Protein AF-A0A7X0A895-F1 (afdb_monomer_lite)

Secondary structure (DSSP, 8-state):
----TTTTGGGTT--------EEEEEEE-STT-EEEEEE--SSS-EEEEEEE-SSS-EEEEEEEETTTEEEEEEEETTEEEEEEEEE---TT--TT-EEEEEEEEEEHHHHHHHTT--

pLDDT: mean 78.95, std 16.11, range [45.16, 95.69]

Radius of gyration: 20.34 Å; chains: 1; bounding box: 61×40×54 Å

Sequence (118 aa):
MSNYYLLILFALTSCNHKSKRNYKYTIAKDNHLYIQIYRTSILGSSVEAYLTDSITFSQKLGTYDDETSYIDCKMKGDTIITETKEYLYGASQQPDTMKIVAAKTYSLKALKRLHNFK

Structure (mmCIF, N/CA/C/O backbone):
data_AF-A0A7X0A895-F1
#
_entry.id   AF-A0A7X0A895-F1
#
loop_
_atom_site.group_PDB
_atom_site.id
_atom_site.type_symbol
_atom_site.label_atom_id
_atom_site.label_alt_id
_atom_site.label_comp_id
_atom_site.label_asym_id
_atom_site.label_entity_id
_atom_site.label_seq_id
_atom_site.pdbx_PDB_ins_code
_atom_site.Cartn_x
_atom_site.Cartn_y
_atom_site.Cartn_z
_atom_site.occupancy
_atom_site.B_iso_or_equiv
_atom_site.auth_seq_id
_atom_site.auth_comp_id
_atom_site.auth_asym_id
_atom_site.auth_atom_id
_atom_site.pdbx_PDB_model_num
ATOM 1 N N . MET A 1 1 ? -38.240 27.997 -38.776 1.00 47.28 1 MET A N 1
ATOM 2 C CA . MET A 1 1 ? -38.352 27.579 -37.364 1.00 47.28 1 MET A CA 1
ATOM 3 C C . MET A 1 1 ? -37.332 26.489 -37.122 1.00 47.28 1 MET A C 1
ATOM 5 O O . MET A 1 1 ? -37.366 25.456 -37.775 1.00 47.28 1 MET A O 1
ATOM 9 N N . SER A 1 2 ? -36.352 26.828 -36.297 1.00 45.75 2 SER A N 1
ATOM 10 C CA . SER A 1 2 ? -35.088 26.130 -36.102 1.00 45.75 2 SER A CA 1
ATOM 11 C C . SER A 1 2 ? -35.227 24.819 -35.329 1.00 45.75 2 SER A C 1
ATOM 13 O O . SER A 1 2 ? -35.441 24.833 -34.120 1.00 45.75 2 SER A O 1
ATOM 15 N N . ASN A 1 3 ? -35.003 23.692 -36.003 1.00 52.03 3 ASN A N 1
ATOM 16 C CA . ASN A 1 3 ? -34.834 22.371 -35.388 1.00 52.03 3 ASN A CA 1
ATOM 17 C C . ASN A 1 3 ? -33.373 22.149 -34.937 1.00 52.03 3 ASN A C 1
ATOM 19 O O . ASN A 1 3 ? -32.733 21.181 -35.333 1.00 52.03 3 ASN A O 1
ATOM 23 N N . TYR A 1 4 ? -32.822 23.050 -34.114 1.00 53.00 4 TYR A N 1
ATOM 24 C CA . TYR A 1 4 ? -31.471 22.894 -33.534 1.00 53.00 4 TYR A CA 1
ATOM 25 C C . TYR A 1 4 ? -31.474 22.195 -32.160 1.00 53.00 4 TYR A C 1
ATOM 27 O O . TYR A 1 4 ? -30.415 21.914 -31.606 1.00 53.00 4 TYR A O 1
ATOM 35 N N . TYR A 1 5 ? -32.648 21.873 -31.606 1.00 53.88 5 TYR A N 1
ATOM 36 C CA . TYR A 1 5 ? -32.772 21.351 -30.240 1.00 53.88 5 TYR A CA 1
ATOM 37 C C . TYR A 1 5 ? -32.367 19.877 -30.074 1.00 53.88 5 TYR A C 1
ATOM 39 O O . TYR A 1 5 ? -32.011 19.471 -28.970 1.00 53.88 5 TYR A O 1
ATOM 47 N N . LEU A 1 6 ? -32.370 19.072 -31.145 1.00 52.22 6 LEU A N 1
ATOM 48 C CA . LEU A 1 6 ? -32.094 17.632 -31.035 1.00 52.22 6 LEU A CA 1
ATOM 49 C C . LEU A 1 6 ? -30.594 17.303 -30.893 1.00 52.22 6 LEU A C 1
ATOM 51 O O . LEU A 1 6 ? -30.240 16.268 -30.336 1.00 52.22 6 LEU A O 1
ATOM 55 N N . LEU A 1 7 ? -29.705 18.187 -31.359 1.00 52.59 7 LEU A N 1
ATOM 56 C CA . LEU A 1 7 ? -28.251 17.965 -31.328 1.00 52.59 7 LEU A CA 1
ATOM 57 C C . LEU A 1 7 ? -27.609 18.324 -29.979 1.00 52.59 7 LEU A C 1
ATOM 59 O O . LEU A 1 7 ? -26.531 17.830 -29.663 1.00 52.59 7 LEU A O 1
ATOM 63 N N . ILE A 1 8 ? -28.280 19.133 -29.154 1.00 54.78 8 ILE A N 1
ATOM 64 C CA . ILE A 1 8 ? -27.755 19.557 -27.847 1.00 54.78 8 ILE A CA 1
ATOM 65 C C . ILE A 1 8 ? -27.964 18.464 -26.784 1.00 54.78 8 ILE A C 1
ATOM 67 O O . ILE A 1 8 ? -27.151 18.332 -25.870 1.00 54.78 8 ILE A O 1
ATOM 71 N N . LEU A 1 9 ? -28.988 17.611 -26.928 1.00 52.78 9 LEU A N 1
ATOM 72 C CA . LEU A 1 9 ? -29.258 16.543 -25.956 1.00 52.78 9 LEU A CA 1
ATOM 73 C C . LEU A 1 9 ? -28.250 15.379 -26.018 1.00 52.78 9 LEU A C 1
ATOM 75 O O . LEU A 1 9 ? -28.021 14.723 -25.006 1.00 52.78 9 LEU A O 1
ATOM 79 N N . PHE A 1 10 ? -27.614 15.141 -27.170 1.00 52.31 10 PHE A N 1
ATOM 80 C CA . PHE A 1 10 ? -26.630 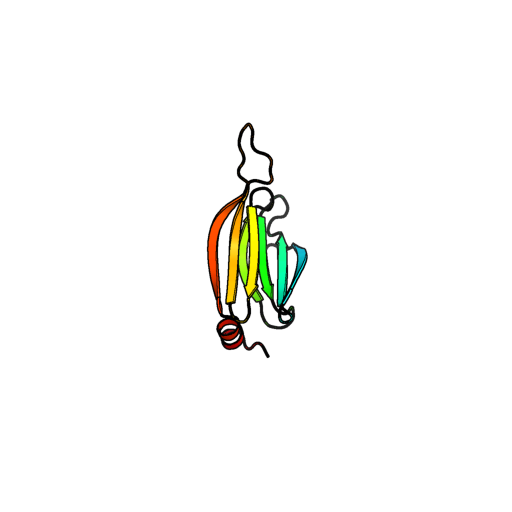14.060 -27.339 1.00 52.31 10 PHE A CA 1
ATOM 81 C C . PHE A 1 10 ? -25.218 14.416 -26.842 1.00 52.31 10 PHE A C 1
ATOM 83 O O . PHE A 1 10 ? -24.382 13.530 -26.681 1.00 52.31 10 PHE A O 1
ATOM 90 N N . ALA A 1 11 ? -24.942 15.693 -26.561 1.00 52.38 11 ALA A N 1
ATOM 91 C CA . ALA A 1 11 ? -23.630 16.145 -26.088 1.00 52.38 11 ALA A CA 1
ATOM 92 C C . ALA A 1 11 ? -23.435 15.997 -24.564 1.00 52.38 11 ALA A C 1
ATOM 94 O O . ALA A 1 11 ? -22.304 16.057 -24.086 1.00 52.38 11 ALA A O 1
ATOM 95 N N . LEU A 1 12 ? -24.506 15.770 -23.791 1.00 51.31 12 LEU A N 1
ATOM 96 C CA . LEU A 1 12 ? -24.443 15.695 -22.322 1.00 51.31 12 LEU A CA 1
ATOM 97 C C . LEU A 1 12 ? -24.267 14.275 -21.760 1.00 51.31 12 LEU A C 1
ATOM 99 O O . LEU A 1 12 ? -24.085 14.119 -20.556 1.00 51.31 12 LEU A O 1
ATOM 103 N N . THR A 1 13 ? -24.271 13.232 -22.596 1.00 53.97 13 THR A N 1
ATOM 104 C CA . THR A 1 13 ? -24.026 11.846 -22.146 1.00 53.97 13 THR A CA 1
ATOM 105 C C . THR A 1 13 ? -22.568 11.410 -22.294 1.00 53.97 13 THR A C 1
ATOM 107 O O . THR A 1 13 ? -22.247 10.242 -22.066 1.00 53.97 13 THR A O 1
ATOM 110 N N . SER A 1 14 ? -21.667 12.320 -22.675 1.00 46.62 14 SER A N 1
ATOM 111 C CA . SER A 1 14 ? -20.250 11.996 -22.815 1.00 46.62 14 SER A CA 1
ATOM 112 C C . SER A 1 14 ? -19.586 11.823 -21.445 1.00 46.62 14 SER A C 1
ATOM 114 O O . SER A 1 14 ? -19.413 12.766 -20.677 1.00 46.62 14 SER A O 1
ATOM 116 N N . CYS A 1 15 ? -19.185 10.579 -21.186 1.00 56.00 15 CYS A N 1
ATOM 117 C CA . CYS A 1 15 ? -18.069 10.193 -20.329 1.00 56.00 15 CYS A CA 1
ATOM 118 C C . CYS A 1 15 ? -18.180 10.482 -18.826 1.00 56.00 15 CYS A C 1
ATOM 120 O O . CYS A 1 15 ? -17.333 11.144 -18.236 1.00 56.00 15 CYS A O 1
ATOM 122 N N . ASN A 1 16 ? -19.093 9.772 -18.164 1.00 45.16 16 ASN A N 1
ATOM 123 C CA . ASN A 1 16 ? -18.822 9.266 -16.814 1.00 45.16 16 ASN A CA 1
ATOM 124 C C . ASN A 1 16 ? -18.369 7.799 -16.890 1.00 45.16 16 ASN A C 1
ATOM 126 O O . ASN A 1 16 ? -18.886 6.920 -16.200 1.00 45.16 16 ASN A O 1
ATOM 130 N N . HIS A 1 17 ? -17.402 7.508 -17.766 1.00 47.50 17 HIS A N 1
ATOM 131 C CA . HIS A 1 17 ? -16.759 6.201 -17.782 1.00 47.50 17 HIS A CA 1
ATOM 132 C C . HIS A 1 17 ? -15.775 6.167 -16.607 1.00 47.50 17 HIS A C 1
ATOM 134 O O . HIS A 1 17 ? -14.567 6.311 -16.772 1.00 47.50 17 HIS A O 1
ATOM 140 N N . LYS A 1 18 ? -16.293 6.021 -15.379 1.00 48.84 18 LYS A N 1
ATOM 141 C CA . LYS A 1 18 ? -15.460 5.576 -14.260 1.00 48.84 18 LYS A CA 1
ATOM 142 C C . LYS A 1 18 ? -14.852 4.259 -14.724 1.00 48.84 18 LYS A C 1
ATOM 144 O O . LYS A 1 18 ? -15.590 3.286 -14.892 1.00 48.84 18 LYS A O 1
ATOM 149 N N . SER A 1 19 ? -13.551 4.260 -15.021 1.00 53.31 19 SER A N 1
ATOM 150 C CA . SER A 1 19 ? -12.829 3.035 -15.352 1.00 53.31 19 SER A CA 1
ATOM 151 C C . SER A 1 19 ? -13.186 2.010 -14.282 1.00 53.31 19 SER A C 1
ATOM 153 O O . SER A 1 19 ? -13.046 2.274 -13.081 1.00 53.31 19 SER A O 1
ATOM 155 N N . LYS A 1 20 ? -13.784 0.897 -14.709 1.00 63.69 20 LYS A N 1
ATOM 156 C CA . LYS A 1 20 ? -14.259 -0.140 -13.802 1.00 63.69 20 LYS A CA 1
ATOM 157 C C . LYS A 1 20 ? -13.001 -0.774 -13.214 1.00 63.69 20 LYS A C 1
ATOM 159 O O . LYS A 1 20 ? -12.315 -1.530 -13.892 1.00 63.69 20 LYS A O 1
ATOM 164 N N . ARG A 1 21 ? -12.647 -0.385 -11.986 1.00 72.69 21 ARG A N 1
ATOM 165 C CA . ARG A 1 21 ? -11.523 -0.975 -11.252 1.00 72.69 21 ARG A CA 1
ATOM 166 C C . ARG A 1 21 ? -11.814 -2.460 -11.077 1.00 72.69 21 ARG A C 1
ATOM 168 O O . ARG A 1 21 ? -12.786 -2.819 -10.415 1.00 72.69 21 ARG A O 1
ATOM 175 N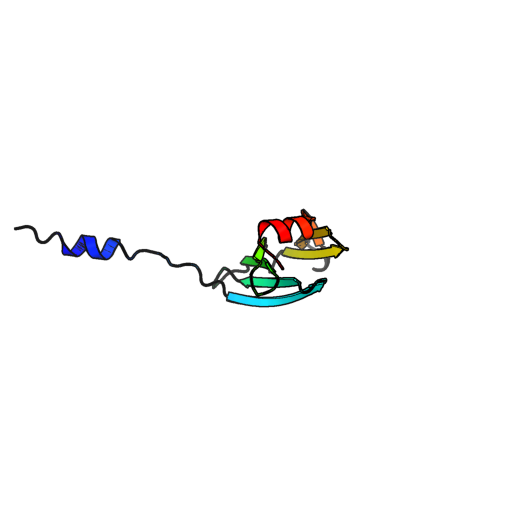 N . ASN A 1 22 ? -10.997 -3.305 -11.687 1.00 83.12 22 ASN A N 1
ATOM 176 C CA . ASN A 1 22 ? -11.171 -4.748 -11.632 1.00 83.12 22 ASN A CA 1
ATOM 177 C C . ASN A 1 22 ? -10.402 -5.273 -10.423 1.00 83.12 22 ASN A C 1
ATOM 179 O O . ASN A 1 22 ? -9.178 -5.163 -10.370 1.00 83.12 22 ASN A O 1
ATOM 183 N N . TYR A 1 23 ? -11.117 -5.802 -9.432 1.00 84.94 23 TYR A N 1
ATOM 184 C CA . TYR A 1 23 ? -10.499 -6.436 -8.269 1.00 84.94 23 TYR A CA 1
ATOM 185 C C . TYR A 1 23 ? -9.559 -7.566 -8.715 1.00 84.94 23 TYR A C 1
ATOM 187 O O . TYR A 1 23 ? -9.943 -8.390 -9.544 1.00 84.94 23 TYR A O 1
ATOM 195 N N . LYS A 1 24 ? -8.335 -7.588 -8.177 1.00 86.06 24 LYS A N 1
ATOM 196 C CA . LYS A 1 24 ? -7.317 -8.594 -8.499 1.00 86.06 24 LYS A CA 1
ATOM 197 C C . LYS A 1 24 ? -7.185 -9.609 -7.365 1.00 86.06 24 LYS A C 1
ATOM 199 O O . LYS A 1 24 ? -7.430 -10.791 -7.574 1.00 86.06 24 LYS A O 1
ATOM 204 N N . TYR A 1 25 ? -6.813 -9.153 -6.170 1.00 87.00 25 TYR A N 1
ATOM 205 C CA . TYR A 1 25 ? -6.667 -9.998 -4.982 1.00 87.00 25 TYR A CA 1
ATOM 206 C C . TYR A 1 25 ? -6.593 -9.162 -3.699 1.00 87.00 25 TYR A C 1
ATOM 208 O O . TYR A 1 25 ? -6.467 -7.934 -3.734 1.00 87.00 25 TYR A O 1
ATOM 216 N N . THR A 1 26 ? -6.634 -9.863 -2.564 1.00 91.75 26 THR A N 1
ATOM 217 C CA . THR A 1 26 ? -6.481 -9.302 -1.221 1.00 91.75 26 THR A CA 1
ATOM 218 C C . THR A 1 26 ? -5.325 -9.973 -0.490 1.00 91.75 26 THR A C 1
ATOM 220 O O . THR A 1 26 ? -5.187 -11.192 -0.540 1.00 91.75 26 THR A O 1
ATOM 223 N N . ILE A 1 27 ? -4.524 -9.185 0.225 1.00 90.12 27 ILE A N 1
ATOM 224 C CA . ILE A 1 27 ? -3.482 -9.676 1.133 1.00 90.12 27 ILE A CA 1
ATOM 225 C C . ILE A 1 27 ? -3.890 -9.329 2.563 1.00 90.12 27 ILE A C 1
ATOM 227 O O . ILE A 1 27 ? -4.052 -8.151 2.884 1.00 90.12 27 ILE A O 1
ATOM 231 N N . ALA A 1 28 ? -4.035 -10.336 3.423 1.00 89.62 28 ALA A N 1
ATOM 232 C CA . ALA A 1 28 ? -4.285 -10.120 4.844 1.00 89.62 28 ALA A CA 1
ATOM 233 C C . ALA A 1 28 ? -3.053 -9.516 5.537 1.00 89.62 28 ALA A C 1
ATOM 235 O O . ALA A 1 28 ? -1.910 -9.874 5.241 1.00 89.62 28 ALA A O 1
ATOM 236 N N . LYS A 1 29 ? -3.299 -8.588 6.459 1.00 87.88 29 LYS A N 1
ATOM 237 C CA . LYS A 1 29 ? -2.306 -7.966 7.336 1.00 87.88 29 LYS A CA 1
ATOM 238 C C . LYS A 1 29 ? -2.816 -7.999 8.781 1.00 87.88 29 LYS A C 1
ATOM 240 O O . LYS A 1 29 ? -3.910 -8.487 9.064 1.00 87.88 29 LYS A O 1
ATOM 245 N N . ASP A 1 30 ? -2.008 -7.488 9.700 1.00 84.75 30 ASP A N 1
ATOM 246 C CA . ASP A 1 30 ? -2.363 -7.429 11.116 1.00 84.75 30 ASP A CA 1
ATOM 247 C C . ASP A 1 30 ? -3.541 -6.477 11.381 1.00 84.75 30 ASP A C 1
ATOM 249 O O . ASP A 1 30 ? -3.868 -5.603 10.577 1.00 84.75 30 ASP A O 1
ATOM 253 N N . ASN A 1 31 ? -4.150 -6.605 12.564 1.00 80.12 31 ASN A N 1
ATOM 254 C CA . ASN A 1 31 ? -5.216 -5.722 13.053 1.00 80.12 31 ASN A CA 1
ATOM 255 C C . ASN A 1 31 ? -6.483 -5.686 12.176 1.00 80.12 31 ASN A C 1
ATOM 257 O O . ASN A 1 31 ? -7.132 -4.642 12.106 1.00 80.12 31 ASN A O 1
ATOM 261 N N . HIS A 1 32 ? -6.844 -6.808 11.542 1.00 85.75 32 HIS A N 1
ATOM 262 C CA . HIS A 1 32 ? -7.996 -6.915 10.628 1.00 85.75 32 HIS A CA 1
ATOM 263 C C . HIS A 1 32 ? -7.917 -5.946 9.441 1.00 85.75 32 HIS A C 1
ATOM 265 O O . HIS A 1 32 ? -8.933 -5.492 8.919 1.00 85.75 32 HIS A O 1
ATOM 271 N N . LEU A 1 33 ? -6.694 -5.608 9.030 1.00 87.75 33 LEU A N 1
ATOM 272 C CA . LEU A 1 33 ? -6.453 -4.823 7.836 1.00 87.75 33 LEU A CA 1
ATOM 273 C C . LEU A 1 33 ? -6.056 -5.720 6.676 1.00 87.75 33 LEU A C 1
ATOM 275 O O . LEU A 1 33 ? -5.448 -6.779 6.822 1.00 87.75 33 LEU A O 1
ATOM 279 N N . TYR A 1 34 ? -6.378 -5.233 5.494 1.00 90.88 34 TYR A N 1
ATOM 280 C CA . TYR A 1 34 ? -6.185 -5.912 4.236 1.00 90.88 34 TYR A CA 1
ATOM 281 C C . TYR A 1 34 ? -5.591 -4.943 3.231 1.00 90.88 34 TYR A C 1
ATOM 283 O O . TYR A 1 34 ? -5.862 -3.740 3.264 1.00 90.88 34 TYR A O 1
ATOM 291 N N . ILE A 1 35 ? -4.811 -5.478 2.301 1.00 92.31 35 ILE A N 1
ATOM 292 C CA . ILE A 1 35 ? -4.412 -4.751 1.104 1.00 92.31 35 ILE A CA 1
ATOM 293 C C . ILE A 1 35 ? -5.220 -5.290 -0.052 1.00 92.31 35 ILE A C 1
ATOM 295 O O . ILE A 1 35 ? -5.039 -6.439 -0.449 1.00 92.31 35 ILE A O 1
ATOM 299 N N . GLN A 1 36 ? -6.101 -4.455 -0.582 1.00 93.94 36 GLN A N 1
ATOM 300 C CA . GLN A 1 36 ? -6.865 -4.763 -1.778 1.00 93.94 36 GLN A CA 1
ATOM 301 C C . GLN A 1 36 ? -6.170 -4.165 -2.993 1.00 93.94 36 GLN A C 1
ATOM 303 O O . GLN A 1 36 ? -5.807 -2.984 -3.009 1.00 93.94 36 GLN A O 1
ATOM 308 N N . ILE A 1 37 ? -5.999 -5.002 -4.008 1.00 92.75 37 ILE A N 1
ATOM 309 C CA . ILE A 1 37 ? -5.308 -4.666 -5.243 1.00 92.75 37 ILE A CA 1
ATOM 310 C C . ILE A 1 37 ? -6.320 -4.641 -6.388 1.00 92.75 37 ILE A C 1
ATOM 312 O O . ILE A 1 37 ? -7.056 -5.608 -6.595 1.00 92.75 37 ILE A O 1
ATOM 316 N N . TYR A 1 38 ? -6.350 -3.542 -7.142 1.00 91.62 38 TYR A N 1
ATOM 317 C CA . TYR A 1 38 ? -7.280 -3.327 -8.251 1.00 91.62 38 TYR A CA 1
ATOM 318 C C . TYR A 1 38 ? -6.533 -2.991 -9.537 1.00 91.62 38 TYR A C 1
ATOM 320 O O . TYR A 1 38 ? -5.740 -2.057 -9.564 1.00 91.62 38 TYR A O 1
ATOM 328 N N . ARG A 1 39 ? -6.837 -3.685 -10.634 1.00 89.38 39 ARG A N 1
ATOM 329 C CA . ARG A 1 39 ? -6.365 -3.310 -11.969 1.00 89.38 39 ARG A CA 1
ATOM 330 C C . ARG A 1 39 ? -7.187 -2.129 -12.483 1.00 89.38 39 ARG A C 1
ATOM 332 O O . ARG A 1 39 ? -8.419 -2.178 -12.478 1.00 89.38 39 ARG A O 1
ATOM 339 N N . THR A 1 40 ? -6.517 -1.067 -12.916 1.00 84.56 40 THR A N 1
ATOM 340 C CA . THR A 1 40 ? -7.169 0.175 -13.374 1.00 84.56 40 THR A CA 1
ATOM 341 C C . THR A 1 40 ? -7.303 0.270 -14.888 1.00 84.56 40 THR A C 1
ATOM 343 O O . THR A 1 40 ? -8.067 1.101 -15.383 1.00 84.56 40 THR A O 1
ATOM 346 N N . SER A 1 41 ? -6.589 -0.581 -15.625 1.00 75.50 41 SER A N 1
ATOM 347 C CA . SER A 1 41 ? -6.560 -0.591 -17.085 1.00 75.50 41 SER A CA 1
ATOM 348 C C . SER A 1 41 ? -7.021 -1.939 -17.646 1.00 75.50 41 SER A C 1
ATOM 350 O O . SER A 1 41 ? -6.760 -2.994 -17.072 1.00 75.50 41 SER A O 1
ATOM 352 N N . ILE A 1 42 ? -7.738 -1.899 -18.773 1.00 70.31 42 ILE A N 1
ATOM 353 C CA . ILE A 1 42 ? -8.246 -3.100 -19.463 1.00 70.31 42 ILE A CA 1
ATOM 354 C C . ILE A 1 42 ? -7.106 -3.831 -20.194 1.00 70.31 42 ILE A C 1
ATOM 356 O O . ILE A 1 42 ? -7.106 -5.055 -20.255 1.00 70.31 42 ILE A O 1
ATOM 360 N N . LEU A 1 43 ? -6.125 -3.081 -20.708 1.00 69.69 43 LEU A N 1
ATOM 361 C CA . LEU A 1 43 ? -5.024 -3.586 -21.542 1.00 69.69 43 LEU A CA 1
ATOM 362 C C . LEU A 1 43 ? -3.623 -3.283 -20.976 1.00 69.69 43 LEU A C 1
ATOM 364 O O . LEU A 1 43 ? -2.643 -3.485 -21.677 1.00 69.69 43 LEU A O 1
ATOM 368 N N . GLY A 1 44 ? -3.508 -2.792 -19.737 1.00 71.38 44 GLY A N 1
ATOM 369 C CA . GLY A 1 44 ? -2.221 -2.399 -19.147 1.00 71.38 44 GLY A CA 1
ATOM 370 C C . GLY A 1 44 ? -1.935 -3.060 -17.801 1.00 71.38 44 GLY A C 1
ATOM 371 O O . GLY A 1 44 ? -2.806 -3.699 -17.203 1.00 71.38 44 GLY A O 1
ATOM 372 N N . SER A 1 45 ? -0.713 -2.877 -17.327 1.00 83.75 45 SER A N 1
ATOM 373 C CA . SER A 1 45 ? -0.161 -3.352 -16.050 1.00 83.75 45 SER A CA 1
ATOM 374 C C . SER A 1 45 ? -0.463 -2.416 -14.872 1.00 83.75 45 SER A C 1
ATOM 376 O O . SER A 1 45 ? -0.061 -2.654 -13.736 1.00 83.75 45 SER A O 1
ATOM 378 N N . SER A 1 46 ? -1.187 -1.312 -15.102 1.00 90.38 46 SER A N 1
ATOM 379 C CA . SER A 1 46 ? -1.468 -0.352 -14.033 1.00 90.38 46 SER A CA 1
ATOM 380 C C . SER A 1 46 ? -2.431 -0.924 -12.991 1.00 90.38 46 SER A C 1
ATOM 382 O O . SER A 1 46 ? -3.540 -1.387 -13.297 1.00 90.38 46 SER A O 1
ATOM 384 N N . VAL A 1 47 ? -1.990 -0.845 -11.740 1.00 92.31 47 VAL A N 1
ATOM 385 C CA . VAL A 1 47 ? -2.642 -1.405 -10.567 1.00 92.31 47 VAL A CA 1
ATOM 386 C C . VAL A 1 47 ? -2.644 -0.383 -9.428 1.00 92.31 47 VAL A C 1
ATOM 388 O O . VAL A 1 47 ? -1.688 0.356 -9.211 1.00 92.31 47 VAL A O 1
ATOM 391 N N . GLU A 1 48 ? -3.737 -0.328 -8.673 1.00 94.19 48 GLU A N 1
ATOM 392 C CA . GLU A 1 48 ? -3.873 0.464 -7.453 1.00 94.19 48 GLU A CA 1
ATOM 393 C C . GLU A 1 48 ? -3.890 -0.426 -6.213 1.00 94.19 48 GLU A C 1
ATOM 395 O O . GLU A 1 48 ? -4.584 -1.445 -6.179 1.00 94.19 48 GLU A O 1
ATOM 400 N N . ALA A 1 49 ? -3.186 0.012 -5.169 1.00 94.19 49 ALA A N 1
ATOM 401 C CA . ALA A 1 49 ? -3.191 -0.627 -3.859 1.00 94.19 49 ALA A CA 1
ATOM 402 C C . ALA A 1 49 ? -3.918 0.228 -2.821 1.00 94.19 49 ALA A C 1
ATOM 404 O O . ALA A 1 49 ? -3.665 1.433 -2.699 1.00 94.19 49 ALA A O 1
ATOM 405 N N . TYR A 1 50 ? -4.770 -0.420 -2.030 1.00 92.81 50 TYR A N 1
ATOM 406 C CA . TYR A 1 50 ? -5.534 0.194 -0.950 1.00 92.81 50 TYR A CA 1
ATOM 407 C C . TYR A 1 50 ? -5.350 -0.578 0.350 1.00 92.81 50 TYR A C 1
ATOM 409 O O . TYR A 1 50 ? -5.504 -1.794 0.355 1.00 92.81 50 TYR A O 1
ATOM 417 N N . LEU A 1 51 ? -5.086 0.128 1.448 1.00 91.88 51 LEU A N 1
ATOM 418 C CA . LEU A 1 51 ? -5.194 -0.414 2.801 1.00 91.88 51 LEU A CA 1
ATOM 419 C C . LEU A 1 51 ? -6.628 -0.227 3.297 1.00 91.88 51 LEU A C 1
ATOM 421 O O . LEU A 1 51 ? -7.158 0.880 3.223 1.00 91.88 51 LEU A O 1
ATOM 425 N N . THR A 1 52 ? -7.257 -1.284 3.795 1.00 90.12 52 THR A N 1
ATOM 426 C CA . THR A 1 52 ? -8.688 -1.275 4.120 1.00 90.12 52 THR A CA 1
ATOM 427 C C . THR A 1 52 ? -9.045 -2.286 5.208 1.00 90.12 52 THR A C 1
ATOM 429 O O . THR A 1 52 ? -8.343 -3.276 5.373 1.00 90.12 52 THR A O 1
ATOM 432 N N . ASP A 1 53 ? -10.134 -2.052 5.943 1.00 86.94 53 ASP A N 1
ATOM 433 C CA . ASP A 1 53 ? -10.800 -3.066 6.787 1.00 86.94 53 ASP A CA 1
ATOM 434 C C . ASP A 1 53 ? -11.859 -3.879 6.031 1.00 86.94 53 ASP A C 1
ATOM 436 O O . ASP A 1 53 ? -12.496 -4.754 6.607 1.00 86.94 53 ASP A O 1
ATOM 440 N N . SER A 1 54 ? -12.050 -3.607 4.739 1.00 82.56 54 SER A N 1
ATOM 441 C CA . SER A 1 54 ? -13.120 -4.150 3.896 1.00 82.56 54 SER A CA 1
ATOM 442 C C . SER A 1 54 ? -14.543 -3.690 4.251 1.00 82.56 54 SER A C 1
ATOM 444 O O . SER A 1 54 ? -15.486 -4.198 3.648 1.00 82.56 54 SER A O 1
ATOM 446 N N . ILE A 1 55 ? -14.726 -2.735 5.174 1.00 82.75 55 ILE A N 1
ATOM 447 C CA . ILE A 1 55 ? -16.053 -2.270 5.613 1.00 82.75 55 ILE A CA 1
ATOM 448 C C . ILE A 1 55 ? -16.209 -0.764 5.396 1.00 82.75 55 ILE A C 1
ATOM 450 O O . ILE A 1 55 ? -17.026 -0.345 4.577 1.00 82.75 55 ILE A O 1
ATOM 454 N N . THR A 1 56 ? -15.452 0.061 6.122 1.00 78.75 56 THR A N 1
ATOM 455 C CA . THR A 1 56 ? -15.643 1.523 6.139 1.00 78.75 56 THR A CA 1
ATOM 456 C C . THR A 1 56 ? -14.376 2.298 5.816 1.00 78.75 56 THR A C 1
ATOM 458 O O . THR A 1 56 ? -14.454 3.426 5.330 1.00 78.75 56 THR A O 1
ATOM 461 N N . PHE A 1 57 ? -13.207 1.705 6.032 1.00 84.75 57 PHE A N 1
ATOM 462 C CA . PHE A 1 57 ? -11.925 2.351 5.826 1.00 84.75 57 PHE A CA 1
ATOM 463 C C . PHE A 1 57 ? -11.287 1.898 4.519 1.00 84.75 57 PHE A C 1
ATOM 465 O O . PHE A 1 57 ? -11.115 0.708 4.279 1.00 84.75 57 PHE A O 1
ATOM 472 N N . SER A 1 58 ? -10.871 2.846 3.679 1.00 88.00 58 SER A N 1
ATOM 473 C CA . SER A 1 58 ? -10.069 2.562 2.489 1.00 88.00 58 SER A CA 1
ATOM 474 C C . SER A 1 58 ? -9.119 3.718 2.198 1.00 88.00 58 SER A C 1
ATOM 476 O O . SER A 1 58 ? -9.536 4.812 1.820 1.00 88.00 58 SER A O 1
ATOM 478 N N . GLN A 1 59 ? -7.823 3.475 2.366 1.00 89.12 59 GLN A N 1
ATOM 479 C CA . GLN A 1 59 ? -6.760 4.436 2.103 1.00 89.12 59 GLN A CA 1
ATOM 480 C C . GLN A 1 59 ? -5.942 3.984 0.897 1.00 89.12 59 GLN A C 1
ATOM 482 O O . GLN A 1 59 ? -5.304 2.932 0.925 1.00 89.12 59 GLN A O 1
ATOM 487 N N . LYS A 1 60 ? -5.896 4.811 -0.154 1.00 91.25 60 LYS A N 1
ATOM 488 C CA . LYS A 1 60 ? -5.007 4.568 -1.298 1.00 91.25 60 LYS A CA 1
ATOM 489 C C . LYS A 1 60 ? -3.552 4.640 -0.833 1.00 91.25 60 LYS A C 1
ATOM 491 O O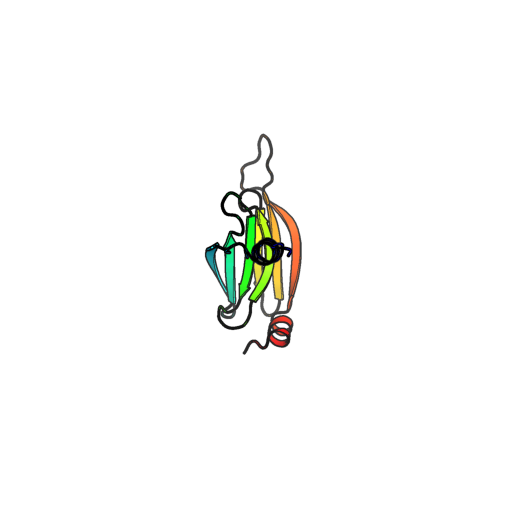 . LYS A 1 60 ? -3.139 5.666 -0.288 1.00 91.25 60 LYS A O 1
ATOM 496 N N . LEU A 1 61 ? -2.790 3.576 -1.071 1.00 91.62 61 LEU A N 1
ATOM 497 C CA . LEU A 1 61 ? -1.349 3.520 -0.815 1.00 91.62 61 LEU A CA 1
ATOM 498 C C . LEU A 1 61 ? -0.571 4.083 -2.013 1.00 91.62 61 LEU A C 1
ATOM 500 O O . LEU A 1 61 ? 0.354 4.887 -1.858 1.00 91.62 61 LEU A O 1
ATOM 504 N N . GLY A 1 62 ? -1.016 3.731 -3.222 1.00 92.31 62 GLY A N 1
ATOM 505 C CA . GLY A 1 62 ? -0.452 4.234 -4.467 1.00 92.31 62 GLY A CA 1
ATOM 506 C C . GLY A 1 62 ? -0.987 3.522 -5.704 1.00 92.31 62 GLY A C 1
ATOM 507 O O . GLY A 1 62 ? -1.905 2.704 -5.630 1.00 92.31 62 GL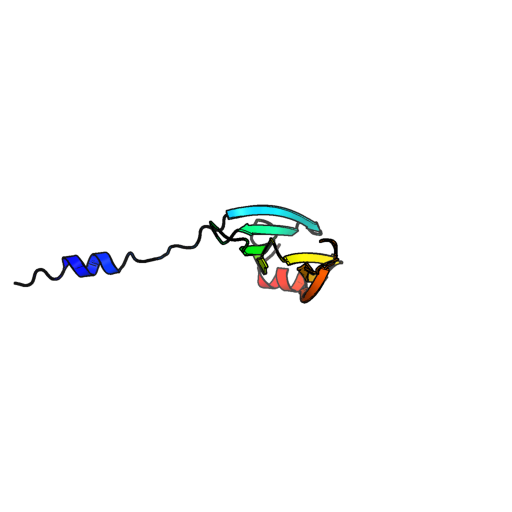Y A O 1
ATOM 508 N N . THR A 1 63 ? -0.394 3.878 -6.837 1.00 93.25 63 THR A N 1
ATOM 509 C CA . THR A 1 63 ? -0.565 3.222 -8.134 1.00 93.25 63 THR A CA 1
ATOM 510 C C . THR A 1 63 ? 0.812 2.753 -8.581 1.00 93.25 63 THR A C 1
ATOM 512 O O . THR A 1 63 ? 1.784 3.477 -8.373 1.00 93.25 63 THR A O 1
ATOM 515 N N . TYR A 1 64 ? 0.893 1.561 -9.155 1.00 92.00 64 TYR A N 1
ATOM 516 C CA . TYR A 1 64 ? 2.128 0.977 -9.659 1.00 92.00 64 TYR A CA 1
ATOM 517 C C . TYR A 1 64 ? 1.851 0.181 -10.939 1.00 92.00 64 TYR A C 1
ATOM 519 O O . TYR A 1 64 ? 0.697 -0.090 -11.274 1.00 92.00 64 TYR A O 1
ATOM 527 N N . ASP A 1 65 ? 2.908 -0.136 -11.671 1.00 91.25 65 ASP A N 1
ATOM 528 C CA . ASP A 1 65 ? 2.877 -1.003 -12.846 1.00 91.25 65 ASP A CA 1
ATOM 529 C C . ASP A 1 65 ? 3.278 -2.411 -12.392 1.00 91.25 65 ASP A C 1
ATOM 531 O O . ASP A 1 65 ? 4.387 -2.582 -11.892 1.00 91.25 65 ASP A O 1
ATOM 535 N N . ASP A 1 66 ? 2.375 -3.390 -12.486 1.00 88.19 66 ASP A N 1
ATOM 536 C CA . ASP A 1 66 ? 2.567 -4.736 -11.937 1.00 88.19 66 ASP A CA 1
ATOM 537 C C . ASP A 1 66 ? 3.538 -5.629 -12.718 1.00 88.19 66 ASP A C 1
ATOM 539 O O . ASP A 1 66 ? 3.877 -6.708 -12.232 1.00 88.19 66 ASP A O 1
ATOM 543 N N . GLU A 1 67 ? 4.029 -5.166 -13.869 1.00 87.81 67 GLU A N 1
ATOM 544 C CA . GLU A 1 67 ? 5.130 -5.793 -14.597 1.00 87.81 67 GLU A CA 1
ATOM 545 C C . GLU A 1 67 ? 6.479 -5.270 -14.102 1.00 87.81 67 GLU A C 1
ATOM 547 O O . GLU A 1 67 ? 7.467 -5.995 -14.105 1.00 87.81 67 GLU A O 1
ATOM 552 N N . THR A 1 68 ? 6.558 -4.017 -13.651 1.00 90.00 68 THR A N 1
ATOM 553 C CA . THR A 1 68 ? 7.845 -3.359 -13.350 1.00 90.00 68 THR A CA 1
ATOM 554 C C . THR A 1 68 ? 8.027 -2.965 -11.888 1.00 90.00 68 THR A C 1
ATOM 556 O O . THR A 1 68 ? 9.136 -2.626 -11.467 1.00 90.00 68 THR A O 1
ATOM 559 N N . SER A 1 69 ? 6.977 -3.055 -11.079 1.00 91.81 69 SER A N 1
ATOM 560 C CA . SER A 1 69 ? 6.985 -2.578 -9.703 1.00 91.81 69 SER A CA 1
ATOM 561 C C . SER A 1 69 ? 5.891 -3.212 -8.847 1.00 91.81 69 SER A C 1
ATOM 563 O O . SER A 1 69 ? 4.968 -3.862 -9.333 1.00 91.81 69 SER A O 1
ATOM 565 N N . TYR A 1 70 ? 5.980 -3.005 -7.537 1.00 91.56 70 TYR A N 1
ATOM 566 C CA . TYR A 1 70 ? 4.898 -3.303 -6.608 1.00 91.56 70 TYR A CA 1
ATOM 567 C C . TYR A 1 70 ? 4.995 -2.453 -5.342 1.00 91.56 70 TYR A C 1
ATOM 569 O O . TYR A 1 70 ? 6.035 -1.874 -5.026 1.00 91.56 70 TYR A O 1
ATOM 577 N N . ILE A 1 71 ? 3.891 -2.380 -4.598 1.00 93.31 71 ILE A N 1
ATOM 578 C CA . ILE A 1 71 ? 3.860 -1.751 -3.276 1.00 93.31 71 ILE A CA 1
ATOM 579 C C . ILE A 1 71 ? 3.898 -2.845 -2.211 1.00 93.31 71 ILE A C 1
ATOM 581 O O . ILE A 1 71 ? 2.959 -3.628 -2.072 1.00 93.31 71 ILE A O 1
ATOM 585 N N . ASP A 1 72 ? 4.980 -2.871 -1.440 1.00 91.81 72 ASP A N 1
ATOM 586 C CA . ASP A 1 72 ? 5.087 -3.646 -0.210 1.00 91.81 72 ASP A CA 1
ATOM 587 C C . ASP A 1 72 ? 4.546 -2.829 0.968 1.00 91.81 72 ASP A C 1
ATOM 589 O O . ASP A 1 72 ? 4.607 -1.599 0.990 1.00 91.81 72 ASP A O 1
ATOM 593 N N . CYS A 1 73 ? 4.019 -3.516 1.972 1.00 91.44 73 CYS A N 1
ATOM 594 C CA . CYS A 1 73 ? 3.463 -2.886 3.155 1.00 91.44 73 CYS A CA 1
ATOM 595 C C . CYS A 1 73 ? 3.761 -3.728 4.387 1.00 91.44 73 CYS A C 1
ATOM 597 O O . CYS A 1 73 ? 3.335 -4.884 4.507 1.00 91.44 73 CYS A O 1
ATOM 599 N N . LYS A 1 74 ? 4.456 -3.100 5.327 1.00 90.94 74 LYS A N 1
ATOM 600 C CA . LYS A 1 74 ? 4.878 -3.673 6.599 1.00 90.94 74 LYS A CA 1
ATOM 601 C C . LYS A 1 74 ? 4.123 -2.973 7.718 1.00 90.94 74 LYS A C 1
ATOM 603 O O . LYS A 1 74 ? 3.976 -1.751 7.709 1.00 90.94 74 LYS A O 1
ATOM 608 N N . MET A 1 75 ? 3.653 -3.749 8.684 1.00 88.88 75 MET A N 1
ATOM 609 C CA . MET A 1 75 ? 2.960 -3.236 9.860 1.00 88.88 75 MET A CA 1
ATOM 610 C C . MET A 1 75 ? 3.749 -3.612 11.105 1.00 88.88 75 MET A C 1
ATOM 612 O O . MET A 1 75 ? 4.213 -4.741 11.235 1.00 88.88 75 MET A O 1
ATOM 616 N N . LYS A 1 76 ? 3.931 -2.649 12.008 1.00 89.50 76 LYS A N 1
ATOM 617 C CA . LYS A 1 76 ? 4.571 -2.871 13.303 1.00 89.50 76 LYS A CA 1
ATOM 618 C C . LYS A 1 76 ? 3.891 -2.005 14.355 1.00 89.50 76 LYS A C 1
ATOM 620 O O . LYS A 1 76 ? 4.167 -0.811 14.467 1.00 89.50 76 LYS A O 1
ATOM 625 N N . GLY A 1 77 ? 2.999 -2.617 15.130 1.00 87.62 77 GLY A N 1
ATOM 626 C CA . GLY A 1 77 ? 2.200 -1.905 16.125 1.00 87.62 77 GLY A CA 1
ATOM 627 C C . GLY A 1 77 ? 1.326 -0.829 15.475 1.00 87.62 77 GLY A C 1
ATOM 628 O O . GLY A 1 77 ? 0.459 -1.144 14.665 1.00 87.62 77 GLY A O 1
ATOM 629 N N . ASP A 1 78 ? 1.562 0.437 15.829 1.00 89.81 78 ASP A N 1
ATOM 630 C CA . ASP A 1 78 ? 0.840 1.586 15.263 1.00 89.81 78 ASP A CA 1
ATOM 631 C C . ASP A 1 78 ? 1.410 2.074 13.924 1.00 89.81 78 ASP A C 1
ATOM 633 O O . ASP A 1 78 ? 0.791 2.892 13.252 1.00 89.81 78 ASP A O 1
ATOM 637 N N . THR A 1 79 ? 2.587 1.602 13.521 1.00 91.00 79 THR A N 1
ATOM 638 C CA . THR A 1 79 ? 3.273 2.122 12.339 1.00 91.00 79 THR A CA 1
ATOM 639 C C . THR A 1 79 ? 2.994 1.244 11.128 1.00 91.00 79 THR A C 1
ATOM 641 O O . THR A 1 79 ? 3.230 0.034 11.153 1.00 91.00 79 THR A O 1
ATOM 644 N N . ILE A 1 80 ? 2.541 1.869 10.045 1.00 91.69 80 ILE A N 1
ATOM 645 C CA . ILE A 1 80 ? 2.404 1.254 8.726 1.00 91.69 80 ILE A CA 1
ATOM 646 C C . ILE A 1 80 ? 3.454 1.878 7.816 1.00 91.69 80 ILE A C 1
ATOM 648 O O . ILE A 1 80 ? 3.480 3.096 7.654 1.00 91.69 80 ILE A O 1
ATOM 652 N N . ILE A 1 81 ? 4.301 1.051 7.215 1.00 94.50 81 ILE A N 1
ATOM 653 C CA . IL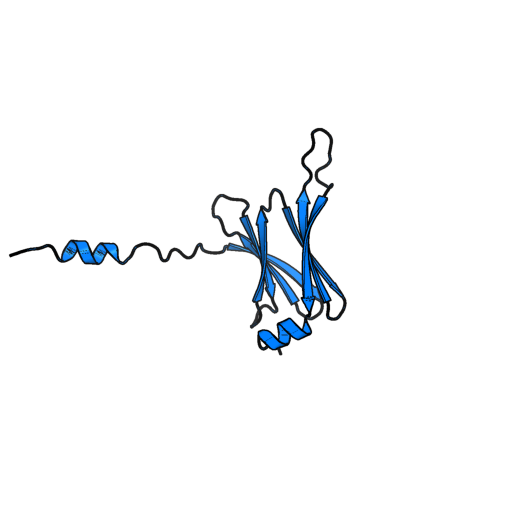E A 1 81 ? 5.321 1.476 6.256 1.00 94.50 81 ILE A CA 1
ATOM 654 C C . ILE A 1 81 ? 4.956 0.881 4.907 1.00 94.50 81 ILE A C 1
ATOM 656 O O . ILE A 1 81 ? 4.857 -0.338 4.776 1.00 94.50 81 ILE A O 1
ATOM 660 N N . THR A 1 82 ? 4.776 1.733 3.905 1.00 94.06 82 THR A N 1
ATOM 661 C CA . THR A 1 82 ? 4.563 1.312 2.521 1.00 94.06 82 THR A CA 1
ATOM 662 C C . THR A 1 82 ? 5.780 1.661 1.689 1.00 94.06 82 THR A C 1
ATOM 664 O O . THR A 1 82 ? 6.176 2.825 1.658 1.00 94.06 82 THR A O 1
ATOM 667 N N . GLU A 1 83 ? 6.337 0.679 0.996 1.00 95.69 83 GLU A N 1
ATOM 668 C CA . GLU A 1 83 ? 7.510 0.815 0.135 1.00 95.69 83 GLU A CA 1
ATOM 669 C C . GLU A 1 83 ? 7.085 0.528 -1.304 1.00 95.69 83 GLU A C 1
ATOM 671 O O . GLU A 1 83 ? 6.581 -0.552 -1.598 1.00 95.69 83 GLU A O 1
ATOM 676 N N . THR A 1 84 ? 7.287 1.478 -2.214 1.00 94.56 84 THR A N 1
ATOM 677 C CA . THR A 1 84 ? 7.216 1.194 -3.652 1.00 94.56 84 THR A CA 1
ATOM 678 C C . THR A 1 84 ? 8.558 0.631 -4.082 1.00 94.56 84 THR A C 1
ATOM 680 O O . THR A 1 84 ? 9.596 1.267 -3.872 1.00 94.56 84 THR A O 1
ATOM 683 N N . LYS A 1 85 ? 8.531 -0.569 -4.652 1.00 93.88 85 LYS A N 1
ATOM 684 C CA . LYS A 1 85 ? 9.703 -1.292 -5.125 1.00 93.88 85 LYS A CA 1
ATOM 685 C C . LYS A 1 85 ? 9.626 -1.444 -6.634 1.00 93.88 85 LYS A C 1
ATOM 687 O O . LYS A 1 85 ? 8.581 -1.820 -7.153 1.00 93.88 85 LYS A O 1
ATOM 692 N N . GLU A 1 86 ? 10.725 -1.152 -7.312 1.00 92.62 86 GLU A N 1
ATOM 693 C CA . GLU A 1 86 ? 10.883 -1.349 -8.755 1.00 92.62 86 GLU A CA 1
ATOM 694 C C . GLU A 1 86 ? 11.856 -2.497 -9.010 1.00 92.62 86 GLU A C 1
ATOM 696 O O . GLU A 1 86 ? 12.890 -2.599 -8.335 1.00 92.62 86 GLU A O 1
ATOM 701 N N . TYR A 1 87 ? 11.534 -3.330 -9.997 1.00 87.81 87 TYR A N 1
ATOM 702 C CA . TYR A 1 87 ? 12.432 -4.357 -10.507 1.00 87.81 87 TYR A CA 1
ATOM 703 C C . TYR A 1 87 ? 13.606 -3.705 -11.242 1.00 87.81 87 TYR A C 1
ATOM 705 O O . TYR A 1 87 ? 13.434 -2.784 -12.045 1.00 87.81 87 TYR A O 1
ATOM 713 N N . LEU A 1 88 ? 14.820 -4.176 -10.965 1.00 84.00 88 LEU A N 1
ATOM 714 C CA . LEU A 1 88 ? 16.011 -3.766 -11.698 1.00 84.00 88 LEU A CA 1
ATOM 715 C C . LEU A 1 88 ? 16.168 -4.655 -12.933 1.00 84.00 88 LEU A C 1
ATOM 717 O O . LEU A 1 88 ? 16.611 -5.796 -12.843 1.00 84.00 88 LEU A O 1
ATOM 721 N N . TYR A 1 89 ? 15.813 -4.117 -14.098 1.00 71.38 89 TYR A N 1
ATOM 722 C CA . TYR A 1 89 ? 16.055 -4.773 -15.379 1.00 71.38 89 TYR A CA 1
ATOM 723 C C . TYR A 1 89 ? 17.473 -4.450 -15.868 1.00 71.38 89 TYR A C 1
ATOM 725 O O . TYR A 1 89 ? 17.757 -3.326 -16.279 1.00 71.38 89 TYR A O 1
ATOM 733 N N . GLY A 1 90 ? 18.378 -5.431 -15.811 1.00 63.47 90 GLY A N 1
ATOM 734 C CA . GLY A 1 90 ? 19.747 -5.327 -16.323 1.00 63.47 90 GLY A CA 1
ATOM 735 C C . GLY A 1 90 ? 20.128 -6.541 -17.172 1.00 63.47 90 GLY A C 1
ATOM 736 O O . GLY A 1 90 ? 19.589 -7.625 -16.976 1.00 63.47 90 GLY A O 1
ATOM 737 N N . ALA A 1 91 ? 21.091 -6.377 -18.087 1.00 54.31 91 ALA A N 1
ATOM 738 C CA . ALA A 1 91 ? 21.518 -7.406 -19.053 1.00 54.31 91 ALA A CA 1
ATOM 739 C C . ALA A 1 91 ? 22.050 -8.720 -18.428 1.00 54.31 91 ALA A C 1
ATOM 741 O O . ALA A 1 91 ? 22.235 -9.704 -19.137 1.00 54.31 91 ALA A O 1
ATOM 742 N N . SER A 1 92 ? 22.291 -8.747 -17.115 1.00 57.28 92 SER A N 1
ATOM 743 C CA . SER A 1 92 ? 22.737 -9.922 -16.355 1.00 57.28 92 SER A CA 1
ATOM 744 C C . SER A 1 92 ? 22.012 -10.107 -15.016 1.00 57.28 92 SER A C 1
ATOM 746 O O . SER A 1 92 ? 22.431 -10.935 -14.208 1.00 57.28 92 SER A O 1
ATOM 748 N N . GLN A 1 93 ? 20.956 -9.336 -14.737 1.00 54.56 93 GLN A N 1
ATOM 749 C CA . GLN A 1 93 ? 20.351 -9.300 -13.405 1.00 54.56 93 GLN A CA 1
ATOM 750 C C . GLN A 1 93 ? 19.065 -10.116 -13.363 1.00 54.56 93 GLN A C 1
ATOM 752 O O . GLN A 1 93 ? 18.127 -9.882 -14.120 1.00 54.56 93 GLN A O 1
ATOM 757 N N . GLN A 1 94 ? 19.056 -11.101 -12.466 1.00 56.12 94 GLN A N 1
ATOM 758 C CA . GLN A 1 94 ? 17.876 -11.891 -12.151 1.00 56.12 94 GLN A CA 1
ATOM 759 C C . GLN A 1 94 ? 16.733 -10.962 -11.698 1.00 56.12 94 GLN A C 1
ATOM 761 O O . GLN A 1 94 ? 16.997 -9.996 -10.970 1.00 56.12 94 GLN A O 1
ATOM 766 N N . PRO A 1 95 ? 15.477 -11.272 -12.073 1.00 57.31 95 PRO A N 1
ATOM 767 C CA . PRO A 1 95 ? 14.288 -10.460 -11.786 1.00 57.31 95 PRO A CA 1
ATOM 768 C C . PRO A 1 95 ? 14.006 -10.238 -10.288 1.00 57.31 95 PRO A C 1
ATOM 770 O O . PRO A 1 95 ? 13.101 -9.489 -9.939 1.00 57.31 95 PRO A O 1
ATOM 773 N N . ASP A 1 96 ? 14.794 -10.829 -9.391 1.00 61.59 96 ASP A N 1
ATOM 774 C CA . ASP A 1 96 ? 14.627 -10.709 -7.943 1.00 61.59 96 ASP A CA 1
ATOM 775 C C . ASP A 1 96 ? 15.356 -9.502 -7.330 1.00 61.59 96 ASP A C 1
ATOM 777 O O . ASP A 1 96 ? 15.192 -9.216 -6.142 1.00 61.59 96 ASP A O 1
ATOM 781 N N . THR A 1 97 ? 16.149 -8.759 -8.112 1.00 78.00 97 THR A N 1
ATOM 782 C CA . THR A 1 97 ? 16.819 -7.559 -7.588 1.00 78.00 97 THR A CA 1
ATOM 783 C C . THR A 1 97 ? 15.868 -6.366 -7.642 1.00 78.00 97 THR A C 1
ATOM 785 O O . THR A 1 97 ? 15.465 -5.917 -8.714 1.00 78.00 97 THR A O 1
ATOM 788 N N . MET A 1 98 ? 15.512 -5.831 -6.474 1.00 86.44 98 MET A N 1
ATOM 789 C CA . MET A 1 98 ? 14.557 -4.728 -6.338 1.00 86.44 98 MET A CA 1
ATOM 790 C C . MET A 1 98 ? 15.204 -3.532 -5.644 1.00 86.44 98 MET A C 1
ATOM 792 O O . MET A 1 98 ? 15.962 -3.696 -4.686 1.00 86.44 98 MET A O 1
ATOM 796 N N . LYS A 1 99 ? 14.842 -2.318 -6.067 1.00 91.00 99 LYS A N 1
ATOM 797 C CA . LYS A 1 99 ? 15.171 -1.078 -5.344 1.00 91.00 99 LYS A CA 1
ATOM 798 C C . LYS A 1 99 ? 13.911 -0.465 -4.744 1.00 91.00 99 LYS A C 1
ATOM 800 O O . LYS A 1 99 ? 12.849 -0.482 -5.361 1.00 91.00 99 LYS A O 1
ATOM 805 N N . ILE A 1 100 ? 14.034 0.116 -3.555 1.00 92.81 100 ILE A N 1
ATOM 806 C CA . ILE A 1 100 ? 12.976 0.952 -2.979 1.00 92.81 100 ILE A CA 1
ATOM 807 C C . ILE A 1 100 ? 13.092 2.333 -3.620 1.00 92.81 100 ILE A C 1
ATOM 809 O O . ILE A 1 100 ? 14.124 2.985 -3.488 1.00 92.81 100 ILE A O 1
ATOM 813 N N . VAL A 1 101 ? 12.042 2.777 -4.306 1.00 94.88 101 VAL A N 1
ATOM 814 C CA . VAL A 1 101 ? 12.010 4.096 -4.965 1.00 94.88 101 VAL A CA 1
ATOM 815 C C . VAL A 1 101 ? 11.201 5.130 -4.200 1.00 94.88 101 VAL A C 1
ATOM 817 O O . VAL A 1 101 ? 11.426 6.327 -4.343 1.00 94.88 101 VAL A O 1
ATOM 820 N N . ALA A 1 102 ? 10.278 4.678 -3.355 1.00 94.00 102 ALA A N 1
ATOM 821 C CA . ALA A 1 102 ? 9.515 5.547 -2.479 1.00 94.00 102 ALA A CA 1
ATOM 822 C C . ALA A 1 102 ? 9.128 4.803 -1.205 1.00 94.00 102 ALA A C 1
ATOM 824 O O . ALA A 1 102 ? 8.834 3.608 -1.236 1.00 94.00 102 ALA A O 1
ATOM 825 N N . ALA A 1 103 ? 9.067 5.530 -0.095 1.00 94.69 103 ALA A N 1
ATOM 826 C CA . ALA A 1 103 ? 8.531 5.032 1.160 1.00 94.69 103 ALA A CA 1
ATOM 827 C C . ALA A 1 103 ? 7.578 6.067 1.761 1.00 94.69 103 ALA A C 1
ATOM 829 O O . ALA A 1 103 ? 7.827 7.271 1.694 1.00 94.69 103 ALA A O 1
ATOM 830 N N . LYS A 1 104 ? 6.480 5.596 2.348 1.00 93.75 104 LYS A N 1
ATOM 831 C CA . LYS A 1 104 ? 5.556 6.416 3.138 1.00 93.75 104 LYS A CA 1
ATOM 832 C C . LYS A 1 104 ? 5.281 5.717 4.455 1.00 93.75 104 LYS A C 1
ATOM 834 O O . LYS A 1 104 ? 5.194 4.491 4.504 1.00 93.75 104 LYS A O 1
ATOM 839 N N . THR A 1 105 ? 5.101 6.516 5.496 1.00 93.75 105 THR A N 1
ATOM 840 C CA . THR A 1 105 ? 4.806 6.027 6.838 1.00 93.75 105 THR A CA 1
ATOM 841 C C . THR A 1 105 ? 3.496 6.624 7.313 1.00 93.75 105 THR A C 1
ATOM 843 O O . THR A 1 105 ? 3.275 7.828 7.190 1.00 93.75 105 THR A O 1
ATOM 846 N N . TYR A 1 106 ? 2.642 5.782 7.880 1.00 89.00 106 TYR A N 1
ATOM 847 C CA . TYR A 1 106 ? 1.362 6.172 8.451 1.00 89.00 106 TYR A CA 1
ATOM 848 C C . TYR A 1 106 ? 1.266 5.702 9.903 1.00 89.00 106 TYR A C 1
ATOM 850 O O . TYR A 1 106 ? 1.775 4.637 10.254 1.00 89.00 106 TYR A O 1
ATOM 858 N N . SER A 1 107 ? 0.564 6.478 10.730 1.00 90.06 107 SER A N 1
ATOM 859 C CA . SER A 1 107 ? 0.066 6.009 12.026 1.00 90.06 107 SER A CA 1
ATOM 860 C C . SER A 1 107 ? -1.311 5.388 11.826 1.00 90.06 107 SER A C 1
ATOM 862 O O . SER A 1 107 ? -2.227 6.033 11.306 1.00 90.06 107 SER A O 1
ATOM 864 N N . LEU A 1 108 ? -1.469 4.142 12.261 1.00 85.69 108 LEU A N 1
ATOM 865 C CA . LEU A 1 108 ? -2.734 3.428 12.235 1.00 85.69 108 LEU A CA 1
ATOM 866 C C . LEU A 1 108 ? -3.772 4.165 13.083 1.00 85.69 108 LEU A C 1
ATOM 868 O O . LEU A 1 108 ? -4.868 4.417 12.601 1.00 85.69 108 LEU A O 1
ATOM 872 N N . LYS A 1 109 ? -3.435 4.601 14.299 1.00 87.50 109 LYS A N 1
ATOM 873 C CA . LYS A 1 109 ? -4.313 5.422 15.147 1.00 87.50 109 LYS A CA 1
ATOM 874 C C . LYS A 1 109 ? -4.765 6.704 14.453 1.00 87.50 109 LYS A C 1
ATOM 876 O O . LYS A 1 109 ? -5.938 7.058 14.560 1.00 87.50 109 LYS A O 1
ATOM 881 N N . ALA A 1 110 ? -3.870 7.394 13.746 1.00 87.25 110 ALA A N 1
ATOM 882 C CA . ALA A 1 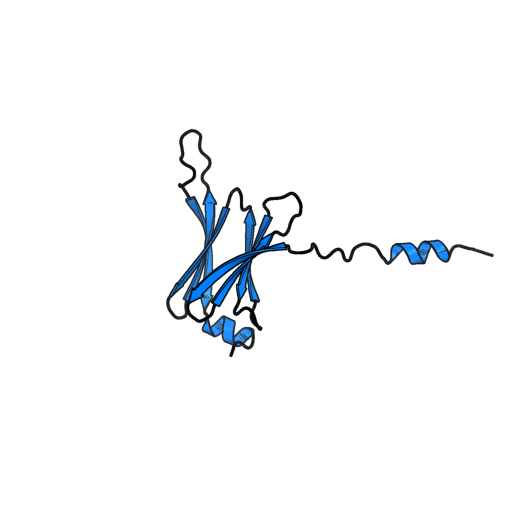110 ? -4.235 8.602 13.006 1.00 87.25 110 ALA A CA 1
ATOM 883 C C . ALA A 1 110 ? -5.206 8.288 11.858 1.00 87.25 110 ALA A C 1
ATOM 885 O O . ALA A 1 110 ? -6.229 8.958 11.724 1.00 87.25 110 ALA A O 1
ATOM 886 N N . LEU A 1 111 ? -4.940 7.229 11.086 1.00 82.06 111 LEU A N 1
ATOM 887 C CA . LEU A 1 111 ? -5.836 6.771 10.021 1.00 82.06 111 LEU A CA 1
ATOM 888 C C . LEU A 1 111 ? -7.203 6.347 10.571 1.00 82.06 111 LEU A C 1
ATOM 890 O O . LEU A 1 111 ? -8.230 6.730 10.016 1.00 82.06 111 LEU A O 1
ATOM 894 N N . LYS A 1 112 ? -7.223 5.632 11.701 1.00 77.94 112 LYS A N 1
ATOM 895 C CA . LYS A 1 112 ? -8.455 5.221 12.379 1.00 77.94 112 LYS A CA 1
ATOM 896 C C . LYS A 1 112 ? -9.302 6.417 12.814 1.00 77.94 112 LYS A C 1
ATOM 898 O O . LYS A 1 112 ? -10.515 6.408 12.629 1.00 77.94 112 LYS A O 1
ATOM 903 N N . ARG A 1 113 ? -8.658 7.463 13.342 1.00 81.12 113 ARG A N 1
ATOM 904 C CA . ARG A 1 113 ? -9.317 8.713 13.753 1.00 81.12 113 ARG A CA 1
ATOM 905 C C . ARG A 1 113 ? -9.884 9.507 12.580 1.00 81.12 113 ARG A C 1
ATOM 907 O O . ARG A 1 113 ? -10.980 10.034 12.701 1.00 81.12 113 ARG A O 1
ATOM 914 N N . LEU A 1 114 ? -9.149 9.606 11.473 1.00 75.19 114 LEU A N 1
ATOM 915 C CA . LEU A 1 114 ? -9.568 10.390 10.305 1.00 75.19 114 LEU A CA 1
ATOM 916 C C . LEU A 1 114 ? -10.750 9.764 9.558 1.00 75.19 114 LEU A C 1
ATOM 918 O O . LEU A 1 114 ? -11.559 10.487 8.987 1.00 75.19 114 LEU A O 1
ATOM 922 N N . HIS A 1 115 ? -10.847 8.434 9.570 1.00 67.25 115 HIS A N 1
ATOM 923 C CA . HIS A 1 115 ? -11.806 7.691 8.749 1.00 67.25 115 HIS A CA 1
ATOM 924 C C . HIS A 1 115 ? -12.900 6.976 9.558 1.00 67.25 115 HIS A C 1
ATOM 926 O O . HIS A 1 115 ? -13.588 6.119 9.016 1.00 67.25 115 HIS A O 1
ATOM 932 N N . ASN A 1 116 ? -13.084 7.322 10.842 1.00 55.75 116 ASN A N 1
ATOM 933 C CA . ASN A 1 116 ? -14.074 6.706 11.745 1.00 55.75 116 ASN A CA 1
ATOM 934 C C . ASN A 1 116 ? -14.004 5.166 11.795 1.00 55.75 116 ASN A C 1
ATOM 936 O O . ASN A 1 116 ? -15.023 4.475 11.790 1.00 55.75 116 ASN A O 1
ATOM 940 N N . PHE A 1 117 ? -12.793 4.625 11.863 1.00 54.59 117 PHE A N 1
ATOM 941 C CA . PHE A 1 117 ? -12.564 3.199 12.079 1.00 54.59 117 PHE A CA 1
ATOM 942 C C . PHE A 1 117 ? -12.921 2.844 13.532 1.00 54.59 117 PHE A C 1
ATOM 944 O O . PHE A 1 117 ? -12.356 3.445 14.452 1.00 54.59 117 PHE A O 1
ATOM 951 N N . LYS A 1 118 ? -13.834 1.891 13.749 1.00 51.59 118 LYS A N 1
ATOM 952 C CA . LYS A 1 118 ? -14.108 1.318 15.079 1.00 51.59 118 LYS A CA 1
ATOM 953 C C . LYS A 1 118 ? -13.258 0.076 15.308 1.00 51.59 118 LYS A C 1
ATOM 955 O O . LYS A 1 118 ? -13.213 -0.774 14.398 1.00 51.59 118 LYS A O 1
#

Foldseek 3Di:
DDPPPVVVVVVVPPDPCQQPFAWDDWDDDPPLKIWTKTDRDPPFQKIWIWIDSVPFATDTPDIDRNVFWDWDWDDDPQKIKIFIKGFDDDPPDDRPDIDGPDMDMDGNVVSCVVRVND